Protein AF-A0A2P4YP33-F1 (afdb_monomer_lite)

pLDDT: mean 77.69, std 17.6, range [31.33, 96.0]

Secondary structure (DSSP, 8-state):
-PPS---EEEEEEE-----------HHHHHHHHHHHTT-----EEEEEEEEE-----TT--------TTSSHHHHHHHHTT-S---TTEEEES--EETTEEHHHHTTTHHHH-----SS----TTS-HHHHHHHHHH-

Foldseek 3Di:
DPDPAFFKKKKAWDQDPPDPDDDDDPVCVVVVVVVVVVDPGPTDIDIQGGGDGDDDDPPDDDDDDDDPSNCPVVVLCVLQLNHDDDPRMDIDGWDDDPNHTCVVCVVVSNVVDDDDDPDDDDDPPDDPVRVVVVVVVD

Organism: NCBI:txid4796

Structure (mmCIF, N/CA/C/O backbone):
data_AF-A0A2P4YP33-F1
#
_entry.id   AF-A0A2P4YP33-F1
#
loop_
_atom_site.group_PDB
_atom_site.id
_atom_site.type_symbol
_atom_site.label_atom_id
_atom_site.label_alt_id
_atom_site.label_comp_id
_atom_site.label_asym_id
_atom_site.label_entity_id
_atom_site.label_seq_id
_atom_site.pdbx_PDB_ins_code
_atom_site.Cartn_x
_atom_site.Cartn_y
_atom_site.Cartn_z
_atom_site.occupancy
_atom_site.B_iso_or_equiv
_atom_site.auth_seq_id
_atom_site.auth_comp_id
_atom_site.auth_asym_id
_atom_site.auth_atom_id
_atom_site.pdbx_PDB_model_num
ATOM 1 N N . MET A 1 1 ? -14.879 -1.072 -24.428 1.00 31.33 1 MET A N 1
ATOM 2 C CA . MET A 1 1 ? -13.599 -1.580 -24.963 1.00 31.33 1 MET A CA 1
ATOM 3 C C . MET A 1 1 ? -12.552 -1.341 -23.881 1.00 31.33 1 MET A C 1
ATOM 5 O O . MET A 1 1 ? -12.234 -0.192 -23.615 1.00 31.33 1 MET A O 1
ATOM 9 N N . VAL A 1 2 ? -12.174 -2.377 -23.125 1.00 40.34 2 VAL A N 1
ATOM 10 C CA . VAL A 1 2 ? -11.205 -2.260 -22.017 1.00 40.34 2 VAL A CA 1
ATOM 11 C C . VAL A 1 2 ? -9.815 -2.121 -22.648 1.00 40.34 2 VAL A C 1
ATOM 13 O O . VAL A 1 2 ? -9.478 -2.978 -23.465 1.00 40.34 2 VAL A O 1
ATOM 16 N N . PRO A 1 3 ? -9.041 -1.056 -22.368 1.00 41.25 3 PRO A N 1
ATOM 17 C CA . PRO A 1 3 ? -7.735 -0.880 -22.991 1.00 41.25 3 PRO A CA 1
ATOM 18 C C . PRO A 1 3 ? -6.797 -2.037 -22.610 1.00 41.25 3 PRO A C 1
ATOM 20 O O . PRO A 1 3 ? -6.868 -2.541 -21.484 1.00 41.25 3 PRO A O 1
ATOM 23 N N . PRO A 1 4 ? -5.945 -2.491 -23.544 1.00 38.03 4 PRO A N 1
ATOM 24 C CA . PRO A 1 4 ? -5.070 -3.624 -23.316 1.00 38.03 4 PRO A CA 1
ATOM 25 C C . PRO A 1 4 ? -3.935 -3.225 -22.369 1.00 38.03 4 PRO A C 1
ATOM 27 O O . PRO A 1 4 ? -3.238 -2.243 -22.596 1.00 38.03 4 PRO A O 1
ATOM 30 N N . ASN A 1 5 ? -3.738 -4.049 -21.342 1.00 38.16 5 ASN A N 1
ATOM 31 C CA . ASN A 1 5 ? -2.470 -4.254 -20.645 1.00 38.16 5 ASN A CA 1
ATOM 32 C C . ASN A 1 5 ? -1.821 -2.994 -20.057 1.00 38.16 5 ASN A C 1
ATOM 34 O O . ASN A 1 5 ? -0.836 -2.457 -20.556 1.00 38.16 5 ASN A O 1
ATOM 38 N N . THR A 1 6 ? -2.329 -2.591 -18.900 1.00 39.62 6 THR A N 1
ATOM 39 C CA . THR A 1 6 ? -1.599 -1.764 -17.945 1.00 39.62 6 THR A CA 1
ATOM 40 C C . THR A 1 6 ? -0.326 -2.489 -17.509 1.00 39.62 6 THR A C 1
ATOM 42 O O . THR A 1 6 ? -0.404 -3.429 -16.729 1.00 39.62 6 THR A O 1
ATOM 45 N N . VAL A 1 7 ? 0.842 -2.073 -17.996 1.00 45.09 7 VAL A N 1
ATOM 46 C CA . VAL A 1 7 ? 2.146 -2.629 -17.601 1.00 45.09 7 VAL A CA 1
ATOM 47 C C . VAL A 1 7 ? 2.722 -1.761 -16.489 1.00 45.09 7 VAL A C 1
ATOM 49 O O . VAL A 1 7 ? 3.291 -0.713 -16.770 1.00 45.09 7 VAL A O 1
ATOM 52 N N . LEU A 1 8 ? 2.570 -2.166 -15.223 1.00 48.28 8 LEU A N 1
ATOM 53 C CA . LEU A 1 8 ? 3.103 -1.386 -14.097 1.00 48.28 8 LEU A CA 1
ATOM 54 C C . LEU A 1 8 ? 4.572 -1.715 -13.836 1.00 48.28 8 LEU A C 1
ATOM 56 O O . LEU A 1 8 ? 4.895 -2.793 -13.322 1.00 48.28 8 LEU A O 1
ATOM 60 N N . LYS A 1 9 ? 5.455 -0.752 -14.109 1.00 45.38 9 LYS A N 1
ATOM 61 C CA . LYS A 1 9 ? 6.847 -0.771 -13.650 1.00 45.38 9 LYS A CA 1
ATOM 62 C C . LYS A 1 9 ? 7.016 0.252 -12.546 1.00 45.38 9 LYS A C 1
ATOM 64 O O . LYS A 1 9 ? 6.805 1.443 -12.745 1.00 45.38 9 LYS A O 1
ATOM 69 N N . VAL A 1 10 ? 7.421 -0.220 -11.373 1.00 52.84 10 VAL A N 1
ATOM 70 C CA . VAL A 1 10 ? 7.769 0.659 -10.255 1.00 52.84 10 VAL A CA 1
ATOM 71 C C . VAL A 1 10 ? 9.237 0.469 -9.933 1.00 52.84 10 VAL A C 1
ATOM 73 O O . VAL A 1 10 ? 9.652 -0.600 -9.469 1.00 52.84 10 VAL A O 1
ATOM 76 N N . PHE A 1 11 ? 10.011 1.520 -10.170 1.00 50.31 11 PHE A N 1
ATOM 77 C CA . PHE A 1 11 ? 11.404 1.612 -9.771 1.00 50.31 11 PHE A CA 1
ATOM 78 C C . PHE A 1 11 ? 11.482 2.333 -8.433 1.00 50.31 11 PHE A C 1
ATOM 80 O O . PHE A 1 11 ? 10.932 3.417 -8.274 1.00 50.31 11 PHE A O 1
ATOM 87 N N . MET A 1 12 ? 12.174 1.727 -7.477 1.00 44.59 12 MET A N 1
ATOM 88 C CA . MET A 1 12 ? 12.537 2.360 -6.221 1.00 44.59 12 MET A CA 1
ATOM 89 C C . MET A 1 12 ? 14.056 2.412 -6.148 1.00 44.59 12 MET A C 1
ATOM 91 O O . MET A 1 12 ? 14.732 1.379 -6.130 1.00 44.59 12 MET A O 1
ATOM 95 N N . VAL A 1 13 ? 14.591 3.621 -6.118 1.00 49.41 13 VAL A N 1
ATOM 96 C CA . VAL A 1 13 ? 15.988 3.858 -5.793 1.00 49.41 13 VAL A CA 1
ATOM 97 C C . VAL A 1 13 ? 16.101 3.926 -4.274 1.00 49.41 13 VAL A C 1
ATOM 99 O O . VAL A 1 13 ? 15.462 4.754 -3.627 1.00 49.41 13 VAL A O 1
ATOM 102 N N . LYS A 1 14 ? 16.875 3.012 -3.688 1.00 44.66 14 LYS A N 1
ATOM 103 C CA . LYS A 1 14 ? 17.140 3.017 -2.249 1.00 44.66 14 LYS A CA 1
ATOM 104 C C . LYS A 1 14 ? 18.416 3.807 -2.002 1.00 44.66 14 LYS A C 1
ATOM 106 O O . LYS A 1 14 ? 19.499 3.271 -2.215 1.00 44.66 14 LYS A O 1
ATOM 111 N N . ASP A 1 15 ? 18.275 5.043 -1.539 1.00 44.12 15 ASP A N 1
ATOM 112 C CA . ASP A 1 15 ? 19.404 5.783 -0.986 1.00 44.12 15 ASP A CA 1
ATOM 113 C C . ASP A 1 15 ? 19.661 5.256 0.427 1.00 44.12 15 ASP A C 1
ATOM 115 O O . ASP A 1 15 ? 18.754 5.210 1.263 1.00 44.12 15 ASP A O 1
ATOM 119 N N . LYS A 1 16 ? 20.862 4.739 0.675 1.00 42.78 16 LYS A N 1
ATOM 120 C CA . LYS A 1 16 ? 21.243 4.222 1.989 1.00 42.78 16 LYS A CA 1
ATOM 121 C C . LYS A 1 16 ? 22.496 4.942 2.456 1.00 42.78 16 LYS A C 1
ATOM 123 O O . LYS A 1 16 ? 23.602 4.422 2.366 1.00 42.78 16 LYS A O 1
ATOM 128 N N . THR A 1 17 ? 22.298 6.128 3.007 1.00 49.16 17 THR A N 1
ATOM 129 C CA . THR A 1 17 ? 23.239 6.743 3.939 1.00 49.16 17 THR A CA 1
ATOM 130 C C . THR A 1 17 ? 22.633 6.636 5.338 1.00 49.16 17 THR A C 1
ATOM 132 O O . THR A 1 17 ? 21.946 7.526 5.822 1.00 49.16 17 THR A O 1
ATOM 135 N N . ASP A 1 18 ? 22.840 5.486 5.989 1.00 43.84 18 ASP A N 1
ATOM 136 C CA . ASP A 1 18 ? 22.634 5.349 7.436 1.00 43.84 18 ASP A CA 1
ATOM 137 C C . ASP A 1 18 ? 23.686 6.233 8.131 1.00 43.84 18 ASP A C 1
ATOM 139 O O . ASP A 1 18 ? 24.846 5.842 8.294 1.00 43.84 18 ASP A O 1
ATOM 143 N N . ILE A 1 19 ? 23.305 7.461 8.485 1.00 50.19 19 ILE A N 1
ATOM 144 C CA . ILE A 1 19 ? 24.152 8.381 9.245 1.00 50.19 19 ILE A CA 1
ATOM 145 C C . ILE A 1 19 ? 24.065 7.960 10.717 1.00 50.19 19 ILE A C 1
ATOM 147 O O . ILE A 1 19 ? 23.140 8.339 11.432 1.00 50.19 19 ILE A O 1
ATOM 151 N N . LYS A 1 20 ? 25.034 7.171 11.196 1.00 44.00 20 LYS A N 1
ATOM 152 C CA . LYS A 1 20 ? 25.324 7.127 12.636 1.00 44.00 20 LYS A CA 1
ATOM 153 C C . LYS A 1 20 ? 25.864 8.504 13.012 1.00 44.00 20 LYS A C 1
ATOM 155 O O . LYS A 1 20 ? 26.999 8.827 12.671 1.00 44.00 20 LYS A O 1
ATOM 160 N N . VAL A 1 21 ? 25.032 9.327 13.643 1.00 50.41 21 VAL A N 1
ATOM 161 C CA . VAL A 1 21 ? 25.437 10.646 14.136 1.00 50.41 21 VAL A CA 1
ATOM 162 C C . VAL A 1 21 ? 26.351 10.425 15.343 1.00 50.41 21 VAL A C 1
ATOM 164 O O . VAL A 1 21 ? 25.892 10.277 16.471 1.00 50.41 21 VAL A O 1
ATOM 167 N N . GLU A 1 22 ? 27.654 10.314 15.092 1.00 58.88 22 GLU A N 1
ATOM 168 C CA . GLU A 1 22 ? 28.668 10.491 16.132 1.00 58.88 22 GLU A CA 1
ATOM 169 C C . GLU A 1 22 ? 28.652 11.955 16.600 1.00 58.88 22 GLU A C 1
ATOM 171 O O . GLU A 1 22 ? 28.262 12.847 15.841 1.00 58.88 22 GLU A O 1
ATOM 176 N N . LEU A 1 23 ? 29.042 12.205 17.856 1.00 57.62 23 LEU A N 1
ATOM 177 C CA . LEU A 1 23 ? 28.941 13.525 18.490 1.00 57.62 23 LEU A CA 1
ATOM 178 C C . LEU A 1 23 ? 29.522 14.648 17.601 1.00 57.62 23 LEU A C 1
ATOM 180 O O . LEU A 1 23 ? 30.562 14.452 16.956 1.00 57.62 23 LEU A O 1
ATOM 184 N N . PRO A 1 24 ? 28.876 15.831 17.567 1.00 52.41 24 PRO A N 1
ATOM 185 C CA . PRO A 1 24 ? 29.258 16.920 16.681 1.00 52.41 24 PRO A CA 1
ATOM 186 C C . PRO A 1 24 ? 30.516 17.613 17.214 1.00 52.41 24 PRO A C 1
ATOM 188 O O . PRO A 1 24 ? 30.460 18.615 17.920 1.00 52.41 24 PRO A O 1
ATOM 191 N N . THR A 1 25 ? 31.681 17.067 16.884 1.00 72.50 25 THR A N 1
ATOM 192 C CA . THR A 1 25 ? 32.970 17.745 17.051 1.00 72.50 25 THR A CA 1
ATOM 193 C C . THR A 1 25 ? 33.351 18.419 15.733 1.00 72.50 25 THR A C 1
ATOM 195 O O . THR A 1 25 ? 33.084 17.872 14.664 1.00 72.50 25 THR A O 1
ATOM 198 N N . LEU A 1 26 ? 34.020 19.577 15.781 1.00 73.38 26 LEU A N 1
ATOM 199 C CA . LEU A 1 26 ? 34.506 20.310 14.594 1.00 73.38 26 LEU A CA 1
ATOM 200 C C . LEU A 1 26 ? 35.236 19.404 13.585 1.00 73.38 26 LEU A C 1
ATOM 202 O O . LEU A 1 26 ? 35.033 19.508 12.379 1.00 73.38 26 LEU A O 1
ATOM 206 N N . ILE A 1 27 ? 36.022 18.451 14.091 1.00 70.25 27 ILE A N 1
ATOM 207 C CA . ILE A 1 27 ? 36.750 17.461 13.289 1.00 70.25 27 ILE A CA 1
ATOM 208 C C . ILE A 1 27 ? 35.786 16.545 12.520 1.00 70.25 27 ILE A C 1
ATOM 210 O O . ILE A 1 27 ? 36.011 16.267 11.343 1.00 70.25 27 ILE A O 1
ATOM 214 N N . ASN A 1 28 ? 34.689 16.112 13.147 1.00 66.56 28 ASN A N 1
ATOM 215 C CA . ASN A 1 28 ? 33.676 15.274 12.508 1.00 66.56 28 ASN A CA 1
ATOM 216 C C . ASN A 1 28 ? 32.889 16.042 11.444 1.00 66.56 28 ASN A C 1
ATOM 218 O O . ASN A 1 28 ? 32.581 15.464 10.406 1.00 66.56 28 ASN A O 1
ATOM 222 N N . VAL A 1 29 ? 32.632 17.339 11.634 1.00 75.38 29 VAL A N 1
ATOM 223 C CA . VAL A 1 29 ? 31.955 18.179 10.628 1.00 75.38 29 VAL A CA 1
ATOM 224 C C . VAL A 1 29 ? 32.835 18.361 9.388 1.00 75.38 29 VAL A C 1
ATOM 226 O O . VAL A 1 29 ? 32.383 18.113 8.272 1.00 75.38 29 VAL A O 1
ATOM 229 N N . VAL A 1 30 ? 34.117 18.695 9.574 1.00 78.12 30 VAL A N 1
ATOM 230 C CA . VAL A 1 30 ? 35.074 18.860 8.465 1.00 78.12 30 VAL A CA 1
ATOM 231 C C . VAL A 1 30 ? 35.309 17.536 7.735 1.00 78.12 30 VAL A C 1
ATOM 233 O O . VAL A 1 30 ? 35.276 17.484 6.505 1.00 78.12 30 VAL A O 1
ATOM 236 N N . LYS A 1 31 ? 35.489 16.439 8.479 1.00 71.50 31 LYS A N 1
ATOM 237 C CA . LYS A 1 31 ? 35.678 15.099 7.909 1.00 71.50 31 LYS A CA 1
ATOM 238 C C . LYS A 1 31 ? 34.432 14.612 7.168 1.00 71.50 31 LYS A C 1
ATOM 240 O O . LYS A 1 31 ? 34.572 13.957 6.138 1.00 71.50 31 LYS A O 1
ATOM 245 N N . THR A 1 32 ? 33.235 14.943 7.655 1.00 67.56 32 THR A N 1
ATOM 246 C CA . THR A 1 32 ? 31.973 14.619 6.974 1.00 67.56 32 THR A CA 1
ATOM 247 C C . THR A 1 32 ? 31.840 15.419 5.684 1.00 67.56 32 THR A C 1
ATOM 249 O O . THR A 1 32 ? 31.635 14.798 4.647 1.00 67.56 32 THR A O 1
ATOM 252 N N . GLY A 1 33 ? 32.087 16.735 5.696 1.00 73.44 33 GLY A N 1
ATOM 253 C CA . GLY A 1 33 ? 32.015 17.570 4.488 1.00 73.44 33 GLY A CA 1
ATOM 254 C C . GLY A 1 33 ? 33.018 17.160 3.403 1.00 73.44 33 GLY A C 1
ATOM 255 O O . GLY A 1 33 ? 32.676 17.068 2.224 1.00 73.44 33 GLY A O 1
ATOM 256 N N . PHE A 1 34 ? 34.248 16.806 3.793 1.00 73.62 34 PHE A N 1
ATOM 257 C CA . PHE A 1 34 ? 35.253 16.314 2.842 1.00 73.62 34 PHE A CA 1
ATOM 258 C C . PHE A 1 34 ? 34.911 14.920 2.287 1.00 73.62 34 PHE A C 1
ATOM 260 O O . PHE A 1 34 ? 35.274 14.590 1.157 1.00 73.62 34 PHE A O 1
ATOM 267 N N . ARG A 1 35 ? 34.199 14.089 3.063 1.00 60.75 35 ARG A N 1
ATOM 268 C CA . ARG A 1 35 ? 33.744 12.757 2.635 1.00 60.75 35 ARG A CA 1
ATOM 269 C C . ARG A 1 35 ? 32.481 12.824 1.773 1.00 60.75 35 ARG A C 1
ATOM 271 O O . ARG A 1 35 ? 32.358 12.019 0.857 1.00 60.75 35 ARG A O 1
ATOM 278 N N . GLU A 1 36 ? 31.601 13.793 2.015 1.00 64.44 36 GLU A N 1
ATOM 279 C CA . GLU A 1 36 ? 30.434 14.112 1.178 1.00 64.44 36 GLU A CA 1
ATOM 280 C C . GLU A 1 36 ? 30.864 14.503 -0.238 1.00 64.44 36 GLU A C 1
ATOM 282 O O . GLU A 1 36 ? 30.363 13.949 -1.211 1.00 64.44 36 GLU A O 1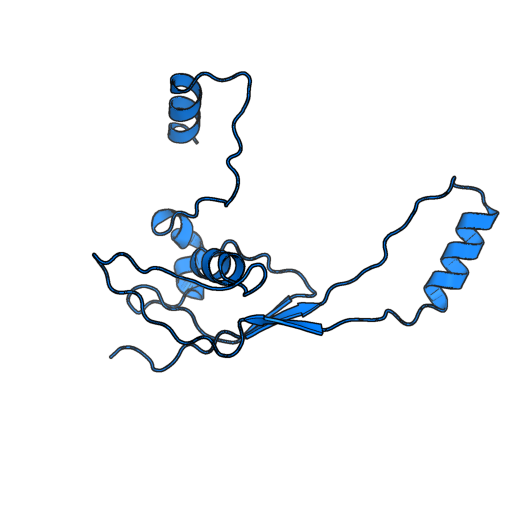
ATOM 287 N N . MET A 1 37 ? 31.888 15.355 -0.352 1.00 65.94 37 MET A N 1
ATOM 288 C CA . MET A 1 37 ? 32.434 15.801 -1.638 1.00 65.94 37 MET A CA 1
ATOM 289 C C . MET A 1 37 ? 33.133 14.684 -2.439 1.00 65.94 37 MET A C 1
ATOM 291 O O . MET A 1 37 ? 33.326 14.815 -3.646 1.00 65.94 37 MET A O 1
ATOM 295 N N . ARG A 1 38 ? 33.503 13.570 -1.790 1.00 55.06 38 ARG A N 1
ATOM 296 C CA . ARG A 1 38 ? 34.205 12.427 -2.408 1.00 55.06 38 ARG A CA 1
ATOM 297 C C . ARG A 1 38 ? 33.362 11.148 -2.492 1.00 55.06 38 ARG A C 1
ATOM 299 O O . ARG A 1 38 ? 33.863 10.115 -2.935 1.00 55.06 38 ARG A O 1
ATOM 306 N N . SER A 1 39 ? 32.107 11.187 -2.050 1.00 53.53 39 SER A N 1
ATOM 307 C CA . SER A 1 39 ? 31.223 10.023 -2.008 1.00 53.53 39 SER A CA 1
ATOM 308 C C . SER A 1 39 ? 30.535 9.823 -3.357 1.00 53.53 39 SER A C 1
ATOM 310 O O . SER A 1 39 ? 29.613 10.551 -3.710 1.00 53.53 39 SER A O 1
ATOM 312 N N . SER A 1 40 ? 30.935 8.790 -4.101 1.00 54.84 40 SER A N 1
ATOM 313 C CA . SER A 1 40 ? 30.115 8.260 -5.192 1.00 54.84 40 SER A CA 1
ATOM 314 C C . SER A 1 40 ? 28.922 7.527 -4.575 1.00 54.84 40 SER A C 1
ATOM 316 O O . SER A 1 40 ? 29.063 6.416 -4.056 1.00 54.84 40 SER A O 1
ATOM 318 N N . THR A 1 41 ? 27.761 8.183 -4.557 1.00 57.44 41 THR A N 1
ATOM 319 C CA . THR A 1 41 ? 26.514 7.623 -4.029 1.00 57.44 41 THR A CA 1
ATOM 320 C C . THR A 1 41 ? 26.213 6.315 -4.756 1.00 57.44 41 THR A C 1
ATOM 322 O O . THR A 1 41 ? 25.952 6.301 -5.958 1.00 57.44 41 THR A O 1
ATOM 325 N N . HIS A 1 42 ? 26.289 5.189 -4.047 1.00 56.25 42 HIS A N 1
ATOM 326 C CA . HIS A 1 42 ? 25.939 3.887 -4.607 1.00 56.25 42 HIS A CA 1
ATOM 327 C C . HIS A 1 42 ? 24.415 3.770 -4.694 1.00 56.25 42 HIS A C 1
ATOM 329 O O . HIS A 1 42 ? 23.740 3.315 -3.771 1.00 56.25 42 HIS A O 1
ATOM 335 N N . VAL A 1 43 ? 23.872 4.211 -5.826 1.00 62.88 43 VAL A N 1
ATOM 336 C CA . VAL A 1 43 ? 22.441 4.190 -6.121 1.00 62.88 43 VAL A CA 1
ATOM 337 C C . VAL A 1 43 ? 22.034 2.785 -6.579 1.00 62.88 43 VAL A C 1
ATOM 339 O O . VAL A 1 43 ? 22.260 2.399 -7.725 1.00 62.88 43 VAL A O 1
ATOM 342 N N . VAL A 1 44 ? 21.405 1.998 -5.700 1.00 69.44 44 VAL A N 1
ATOM 343 C CA . VAL A 1 44 ? 20.870 0.677 -6.076 1.00 69.44 44 VAL A CA 1
ATOM 344 C C . VAL A 1 44 ? 19.441 0.827 -6.600 1.00 69.44 44 VAL A C 1
ATOM 346 O O . VAL A 1 44 ? 18.511 1.133 -5.846 1.00 69.44 44 VAL A O 1
ATOM 349 N N . LYS A 1 45 ? 19.250 0.571 -7.900 1.00 73.81 45 LYS A N 1
ATOM 350 C CA . LYS A 1 45 ? 17.929 0.540 -8.544 1.00 73.81 45 LYS A CA 1
ATOM 351 C C . LYS A 1 45 ? 17.237 -0.792 -8.243 1.00 73.81 45 LYS A C 1
ATOM 353 O O . LYS A 1 45 ? 17.672 -1.843 -8.709 1.00 73.81 45 LYS A O 1
ATOM 358 N N . LYS A 1 46 ? 16.135 -0.762 -7.487 1.00 82.19 46 LYS A N 1
ATOM 359 C CA . LYS A 1 46 ? 15.302 -1.940 -7.208 1.00 82.19 46 LYS A CA 1
ATOM 360 C C . LYS A 1 46 ? 13.962 -1.817 -7.919 1.00 82.19 46 LYS A C 1
ATOM 362 O O . LYS A 1 46 ? 13.208 -0.879 -7.687 1.00 82.19 46 LYS A O 1
ATOM 367 N N . GLN A 1 47 ? 13.629 -2.801 -8.744 1.00 84.44 47 GLN A N 1
ATOM 368 C CA . GLN A 1 47 ? 12.305 -2.893 -9.351 1.00 84.44 47 GLN A CA 1
ATOM 369 C C . GLN A 1 47 ? 11.369 -3.685 -8.429 1.00 84.44 47 GLN A C 1
ATOM 371 O O . GLN A 1 47 ? 11.681 -4.822 -8.068 1.00 84.44 47 GLN A O 1
ATOM 376 N N . ILE A 1 48 ? 10.255 -3.074 -8.018 1.00 88.00 48 ILE A N 1
ATOM 377 C CA . ILE A 1 48 ? 9.292 -3.682 -7.084 1.00 88.00 48 ILE A CA 1
ATOM 378 C C . ILE A 1 48 ? 8.184 -4.411 -7.841 1.00 88.00 48 ILE A C 1
ATOM 380 O O . ILE A 1 48 ? 7.886 -5.558 -7.524 1.00 88.00 48 ILE A O 1
ATOM 384 N N . LEU A 1 49 ? 7.584 -3.745 -8.829 1.00 87.75 49 LEU A N 1
ATOM 385 C CA . LEU A 1 49 ? 6.579 -4.323 -9.717 1.00 87.75 49 LEU A CA 1
ATOM 386 C C . LEU A 1 49 ? 7.191 -4.451 -11.112 1.00 87.75 49 LEU A C 1
ATOM 388 O O . LEU A 1 49 ? 7.802 -3.498 -11.611 1.00 87.75 49 LEU A O 1
ATOM 392 N N . LYS A 1 50 ? 7.082 -5.648 -11.692 1.00 88.25 50 LYS A N 1
ATOM 393 C CA . LYS A 1 50 ? 7.645 -5.999 -12.997 1.00 88.25 50 LYS A CA 1
ATOM 394 C C . LYS A 1 50 ? 6.519 -6.416 -13.925 1.00 88.25 50 LYS A C 1
ATOM 396 O O . LYS A 1 50 ? 5.934 -7.469 -13.701 1.00 88.25 50 LYS A O 1
ATOM 401 N N . ASP A 1 51 ? 6.220 -5.569 -14.904 1.00 83.94 51 ASP A N 1
ATOM 402 C CA . ASP A 1 51 ? 5.283 -5.830 -15.999 1.00 83.94 51 ASP A CA 1
ATOM 403 C C . ASP A 1 51 ? 3.960 -6.476 -15.560 1.00 83.94 51 ASP A C 1
ATOM 405 O O . ASP A 1 51 ? 3.449 -7.414 -16.169 1.00 83.94 51 ASP A O 1
ATOM 4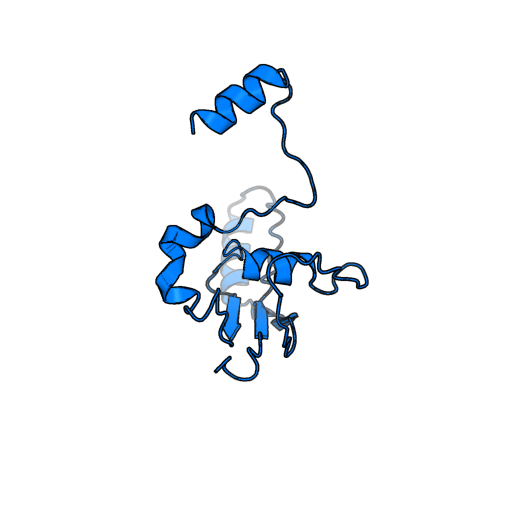09 N N . VAL A 1 52 ? 3.399 -5.974 -14.457 1.00 84.81 52 VAL A N 1
ATOM 410 C CA . VAL A 1 52 ? 2.173 -6.527 -13.872 1.00 84.81 52 VAL A CA 1
ATOM 411 C C . VAL A 1 52 ? 0.980 -6.064 -14.692 1.00 84.81 52 VAL A C 1
ATOM 413 O O . VAL A 1 52 ? 0.704 -4.871 -14.693 1.00 84.81 52 VAL A O 1
ATOM 416 N N . SER A 1 53 ? 0.260 -7.005 -15.308 1.00 85.56 53 SER A N 1
ATOM 417 C CA . SER A 1 53 ? -1.027 -6.785 -15.982 1.00 85.56 53 SER A CA 1
ATOM 418 C C . SER A 1 53 ? -2.139 -7.524 -15.238 1.00 85.56 53 SER A C 1
ATOM 420 O O . SER A 1 53 ? -2.023 -8.720 -14.976 1.00 85.56 53 SER A O 1
ATOM 422 N N . CYS A 1 54 ? -3.213 -6.826 -14.867 1.00 85.25 54 CYS A N 1
ATOM 423 C CA . CYS A 1 54 ? -4.340 -7.423 -14.146 1.00 85.25 54 CYS A CA 1
ATOM 424 C C . CYS A 1 54 ? -5.647 -6.650 -14.372 1.00 85.25 54 CYS A C 1
ATOM 426 O O . CYS A 1 54 ? -5.629 -5.469 -14.714 1.00 85.25 54 CYS A O 1
ATOM 428 N N . VAL A 1 55 ? -6.780 -7.328 -14.166 1.00 86.69 55 VAL A N 1
ATOM 429 C CA . VAL A 1 55 ? -8.130 -6.752 -14.242 1.00 86.69 55 VAL A CA 1
ATOM 430 C C . VAL A 1 55 ? -8.937 -7.233 -13.039 1.00 86.69 55 VAL A C 1
ATOM 432 O O . VAL A 1 55 ? -9.006 -8.434 -12.783 1.00 86.69 55 VAL A O 1
ATOM 435 N N . PHE A 1 56 ? -9.570 -6.302 -12.326 1.00 88.06 56 PHE A N 1
ATOM 436 C CA . PHE A 1 56 ? -10.421 -6.589 -11.169 1.00 88.06 56 PHE A CA 1
ATOM 437 C C . PHE A 1 56 ? -11.888 -6.408 -11.557 1.00 88.06 56 PHE A C 1
ATOM 439 O O . PHE A 1 56 ? -12.275 -5.349 -12.051 1.00 88.06 56 PHE A O 1
ATOM 446 N N . LYS A 1 57 ? -12.707 -7.446 -11.360 1.00 87.38 57 LYS A N 1
ATOM 447 C CA . LYS A 1 57 ? -14.130 -7.413 -11.720 1.00 87.38 57 LYS A CA 1
ATOM 448 C C . LYS A 1 57 ? -14.976 -6.904 -10.544 1.00 87.38 57 LYS A C 1
ATOM 450 O O . LYS A 1 57 ? -14.779 -7.383 -9.423 1.00 87.38 57 LYS A O 1
ATOM 455 N N . PRO A 1 58 ? -15.942 -5.998 -10.776 1.00 88.00 58 PRO A N 1
ATOM 456 C CA . PRO A 1 58 ? -16.901 -5.599 -9.749 1.00 88.00 58 PRO A CA 1
ATOM 457 C C . PRO A 1 58 ? -17.635 -6.805 -9.147 1.00 88.00 58 PRO A C 1
ATOM 459 O O . PRO A 1 58 ? -17.922 -7.772 -9.851 1.00 88.00 58 PRO A O 1
ATOM 462 N N . GLY A 1 59 ? -17.926 -6.751 -7.844 1.00 91.19 59 GLY A N 1
ATOM 463 C CA . GLY A 1 59 ? -18.652 -7.812 -7.133 1.00 91.19 59 GLY A CA 1
ATOM 464 C C . GLY A 1 59 ? -17.845 -9.087 -6.861 1.00 91.19 59 GLY A C 1
ATOM 465 O O . GLY A 1 59 ? -18.418 -10.085 -6.438 1.00 91.19 59 GLY A O 1
ATOM 466 N N . THR A 1 60 ? -16.528 -9.075 -7.093 1.00 92.00 60 THR A N 1
ATOM 467 C CA . THR A 1 60 ? -15.657 -10.235 -6.853 1.00 92.00 60 THR A CA 1
ATOM 468 C C . THR A 1 60 ? -14.599 -9.947 -5.796 1.00 92.00 60 THR A C 1
ATOM 470 O O . THR A 1 60 ? -14.142 -8.814 -5.642 1.00 92.00 60 THR A O 1
ATOM 473 N N . ILE A 1 61 ? -14.174 -10.996 -5.090 1.00 94.94 61 ILE A N 1
ATOM 474 C CA . ILE A 1 61 ? -13.006 -10.954 -4.209 1.00 94.94 61 ILE A CA 1
ATOM 475 C C . ILE A 1 61 ? -11.812 -11.489 -4.996 1.00 94.94 61 ILE A C 1
ATOM 477 O O . ILE A 1 61 ? -11.855 -12.596 -5.527 1.00 94.94 61 ILE A O 1
ATOM 481 N N . THR A 1 62 ? -10.736 -10.705 -5.070 1.00 92.50 62 THR A N 1
ATOM 482 C CA . THR A 1 62 ? -9.484 -11.115 -5.720 1.00 92.50 62 THR A CA 1
ATOM 483 C C . THR A 1 62 ? -8.412 -11.386 -4.671 1.00 92.50 62 THR A C 1
ATOM 485 O O . THR A 1 62 ? -8.056 -10.499 -3.895 1.00 92.50 62 THR A O 1
ATOM 488 N N . LEU A 1 63 ? -7.873 -12.605 -4.662 1.00 95.31 63 LEU A N 1
ATOM 489 C CA . LEU A 1 63 ? -6.798 -13.017 -3.763 1.00 95.31 63 LEU A CA 1
ATOM 490 C C . LEU A 1 63 ? -5.427 -12.808 -4.428 1.00 95.31 63 LEU A C 1
ATOM 492 O O . LEU A 1 63 ? -5.156 -13.370 -5.486 1.00 95.31 63 LEU A O 1
ATOM 496 N N . VAL A 1 64 ? -4.543 -12.034 -3.790 1.00 92.88 64 VAL A N 1
ATOM 497 C CA . VAL A 1 64 ? -3.169 -11.789 -4.266 1.00 92.88 64 VAL A CA 1
ATOM 498 C C . VAL A 1 64 ? -2.169 -12.535 -3.379 1.00 92.88 64 VAL A C 1
ATOM 500 O O . VAL A 1 64 ? -1.948 -12.158 -2.228 1.00 92.88 64 VAL A O 1
ATOM 503 N N . LEU A 1 65 ? -1.525 -13.571 -3.923 1.00 94.31 65 LEU A N 1
ATOM 504 C CA . LEU A 1 65 ? -0.556 -14.412 -3.209 1.00 94.31 65 LEU A CA 1
ATOM 505 C C . LEU A 1 65 ? 0.882 -14.169 -3.675 1.00 94.31 65 LEU A C 1
ATOM 507 O O . LEU A 1 65 ? 1.142 -13.724 -4.789 1.00 94.31 65 LEU A O 1
ATOM 511 N N . GLY A 1 66 ? 1.838 -14.460 -2.794 1.00 92.94 66 GLY A N 1
ATOM 512 C CA . GLY A 1 66 ? 3.265 -14.386 -3.100 1.00 92.94 66 GLY A CA 1
ATOM 513 C C . GLY A 1 66 ? 4.129 -14.326 -1.845 1.00 92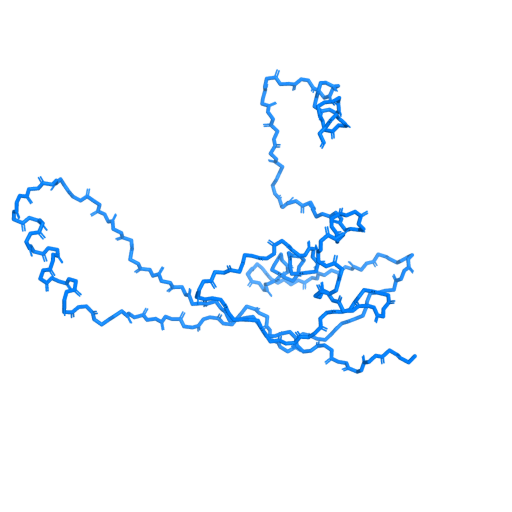.94 66 GLY A C 1
ATOM 514 O O . GLY A 1 66 ? 3.656 -13.949 -0.771 1.00 92.94 66 GLY A O 1
ATOM 515 N N . GLN A 1 67 ? 5.414 -14.641 -1.984 1.00 95.81 67 GLN A N 1
ATOM 516 C CA . GLN A 1 67 ? 6.385 -14.637 -0.882 1.00 95.81 67 GLN A CA 1
ATOM 517 C C . GLN A 1 67 ? 6.548 -13.240 -0.242 1.00 95.81 67 GLN A C 1
ATOM 519 O O . GLN A 1 67 ? 6.239 -12.219 -0.872 1.00 95.81 67 GLN A O 1
ATOM 524 N N . PRO A 1 68 ? 7.013 -13.130 1.015 1.00 93.31 68 PRO A N 1
ATOM 525 C CA . PRO A 1 68 ? 7.363 -11.841 1.610 1.00 93.31 68 PRO A CA 1
ATOM 526 C C . PRO A 1 68 ? 8.301 -11.030 0.700 1.00 93.31 68 PRO A C 1
ATOM 528 O O . PRO A 1 68 ? 9.242 -11.561 0.126 1.00 93.31 68 PRO A O 1
ATOM 531 N N . GLY A 1 69 ? 8.018 -9.736 0.520 1.00 89.19 69 GLY A N 1
ATOM 532 C CA . GLY A 1 69 ? 8.806 -8.872 -0.369 1.00 89.19 69 GLY A CA 1
ATOM 533 C C . GLY A 1 69 ? 8.459 -8.944 -1.863 1.00 89.19 69 GLY A C 1
ATOM 534 O O . GLY A 1 69 ? 9.006 -8.152 -2.624 1.00 89.19 69 GLY A O 1
ATOM 535 N N . SER A 1 70 ? 7.504 -9.785 -2.282 1.00 90.31 70 SER A N 1
ATOM 536 C CA . SER A 1 70 ? 7.075 -9.906 -3.691 1.00 90.31 70 SER A CA 1
ATOM 537 C C . SER A 1 70 ? 6.319 -8.694 -4.264 1.00 90.31 70 SER A C 1
ATOM 539 O O . SER A 1 70 ? 5.892 -8.730 -5.410 1.00 90.31 70 SER A O 1
ATOM 541 N N . GLY A 1 71 ? 6.092 -7.639 -3.474 1.00 90.75 71 GLY A N 1
ATOM 542 C CA . GLY A 1 71 ? 5.423 -6.420 -3.943 1.00 90.75 71 GLY A CA 1
ATOM 543 C C . GLY A 1 71 ? 3.897 -6.384 -3.786 1.00 90.75 71 GLY A C 1
ATOM 544 O O . GLY A 1 71 ? 3.284 -5.431 -4.244 1.00 90.75 71 GLY A O 1
ATOM 545 N N . LYS A 1 72 ? 3.262 -7.338 -3.086 1.00 93.38 72 LYS A N 1
ATOM 546 C CA . LYS A 1 72 ? 1.793 -7.349 -2.855 1.00 93.38 72 LYS A CA 1
ATOM 547 C C . LYS A 1 72 ? 1.263 -6.036 -2.272 1.00 93.38 72 LYS A C 1
ATOM 549 O O . LYS A 1 72 ? 0.408 -5.384 -2.857 1.00 93.38 72 LYS A O 1
ATOM 554 N N . SER A 1 73 ? 1.823 -5.609 -1.139 1.00 93.06 73 SER A N 1
ATOM 555 C CA . SER A 1 73 ? 1.424 -4.356 -0.489 1.00 93.06 73 SER A CA 1
ATOM 556 C C . SER A 1 73 ? 1.771 -3.135 -1.343 1.00 93.06 73 SER A C 1
ATOM 558 O O . SER A 1 73 ? 1.089 -2.122 -1.268 1.00 93.06 73 SER A O 1
ATOM 560 N N . SER A 1 74 ? 2.818 -3.222 -2.168 1.00 91.75 74 SER A N 1
ATOM 561 C CA . SER A 1 74 ? 3.191 -2.175 -3.122 1.00 91.75 74 SER A CA 1
ATOM 562 C C . SER A 1 74 ? 2.161 -2.043 -4.244 1.00 91.75 74 SER A C 1
ATOM 564 O O . SER A 1 74 ? 1.737 -0.928 -4.531 1.00 91.75 74 SER A O 1
ATOM 566 N N . LEU A 1 75 ? 1.698 -3.162 -4.807 1.00 91.62 75 LEU A N 1
ATOM 567 C CA . LEU A 1 75 ? 0.604 -3.199 -5.776 1.00 91.62 75 LEU A CA 1
ATOM 568 C C . LEU A 1 75 ? -0.681 -2.620 -5.172 1.00 91.62 75 LEU A C 1
ATOM 570 O O . LEU A 1 75 ? -1.281 -1.726 -5.757 1.00 91.62 75 LEU A O 1
ATOM 574 N N . MET A 1 76 ? -1.062 -3.058 -3.969 1.00 93.50 76 MET A N 1
ATOM 575 C CA . MET A 1 76 ? -2.271 -2.563 -3.300 1.00 93.50 76 MET A CA 1
ATOM 576 C C . MET A 1 76 ? -2.210 -1.058 -3.000 1.00 93.50 76 MET A C 1
ATOM 578 O O . MET A 1 76 ? -3.181 -0.350 -3.242 1.00 93.50 76 MET A O 1
ATOM 582 N N . LYS A 1 77 ? -1.062 -0.540 -2.538 1.00 91.81 77 LYS A N 1
ATOM 583 C CA . LYS A 1 77 ? -0.868 0.907 -2.324 1.00 91.81 77 LYS A CA 1
ATOM 584 C C . LYS A 1 77 ? -0.949 1.707 -3.621 1.00 91.81 77 LYS A C 1
ATOM 586 O O . LYS A 1 77 ? -1.449 2.829 -3.607 1.00 91.81 77 LYS A O 1
ATOM 591 N N . LEU A 1 78 ? -0.446 1.152 -4.723 1.00 90.69 78 LEU A N 1
ATOM 592 C CA . LEU A 1 78 ? -0.527 1.779 -6.041 1.00 90.69 78 LEU A CA 1
ATOM 593 C C . LEU A 1 78 ? -1.988 1.872 -6.499 1.00 90.69 78 LEU A C 1
ATOM 595 O O . LEU A 1 78 ? -2.440 2.962 -6.844 1.00 90.69 78 LEU A O 1
ATOM 599 N N . LEU A 1 79 ? -2.744 0.775 -6.398 1.00 90.38 79 LEU A N 1
ATOM 600 C CA . LEU A 1 79 ? -4.178 0.729 -6.722 1.00 90.38 79 LEU A CA 1
ATOM 601 C C . LEU A 1 79 ? -5.052 1.579 -5.787 1.00 90.38 79 LEU A C 1
ATOM 603 O O . LEU A 1 79 ? -6.173 1.926 -6.131 1.00 90.38 79 LEU A O 1
ATOM 607 N N . SER A 1 80 ? -4.572 1.926 -4.595 1.00 91.56 80 SER A N 1
ATOM 608 C CA . SER A 1 80 ? -5.290 2.833 -3.698 1.00 91.56 80 SER A CA 1
ATOM 609 C C . SER A 1 80 ? -4.845 4.291 -3.814 1.00 91.56 80 SER A C 1
ATOM 611 O O . SER A 1 80 ? -5.236 5.106 -2.981 1.00 91.56 80 SER A O 1
ATOM 613 N N . GLY A 1 81 ? -3.934 4.614 -4.740 1.00 89.06 81 GLY A N 1
ATOM 614 C CA . GLY A 1 81 ? -3.331 5.946 -4.861 1.00 89.06 81 GLY A CA 1
ATOM 615 C C . GLY A 1 81 ? -2.509 6.394 -3.644 1.00 89.06 81 GLY A C 1
ATOM 616 O O . GLY A 1 81 ? -2.239 7.582 -3.495 1.00 89.06 81 GLY A O 1
ATOM 617 N N . ARG A 1 82 ? -2.107 5.461 -2.769 1.00 87.81 82 ARG A N 1
ATOM 618 C CA . ARG A 1 82 ? -1.321 5.719 -1.543 1.00 87.81 82 ARG A CA 1
ATOM 619 C C . ARG A 1 82 ? 0.149 5.322 -1.685 1.00 87.81 82 ARG A C 1
ATOM 621 O O . ARG A 1 82 ? 0.860 5.183 -0.689 1.00 87.81 82 ARG A O 1
ATOM 628 N N . PHE A 1 83 ? 0.612 5.079 -2.905 1.00 85.75 83 PHE A N 1
ATOM 629 C CA . PHE A 1 83 ? 2.018 4.800 -3.141 1.00 85.75 83 PHE A CA 1
ATOM 630 C C . PHE A 1 83 ? 2.823 6.109 -3.077 1.00 85.75 83 PHE A C 1
ATOM 632 O O . PHE A 1 83 ? 2.428 7.082 -3.723 1.00 85.75 83 PHE A O 1
ATOM 639 N N . PRO A 1 84 ? 3.922 6.165 -2.302 1.00 76.56 84 PRO A N 1
ATOM 640 C CA . PRO A 1 84 ? 4.720 7.378 -2.170 1.00 76.56 84 PRO A CA 1
ATOM 641 C C . PRO A 1 84 ? 5.338 7.760 -3.518 1.00 76.56 84 PRO A C 1
ATOM 643 O O . PRO A 1 84 ? 5.997 6.946 -4.162 1.00 76.56 84 PRO A O 1
ATOM 646 N N . VAL A 1 85 ? 5.114 9.001 -3.946 1.00 71.06 85 VAL A N 1
ATOM 647 C CA . VAL A 1 85 ? 5.769 9.576 -5.125 1.00 71.06 85 VAL A CA 1
ATOM 648 C C . VAL A 1 85 ? 6.909 10.446 -4.613 1.00 71.06 85 VAL A C 1
ATOM 650 O O . VAL A 1 85 ? 6.710 11.602 -4.256 1.00 71.06 85 VAL A O 1
ATOM 653 N N . GLU A 1 86 ? 8.092 9.853 -4.506 1.00 74.56 86 GLU A N 1
ATOM 654 C CA . GLU A 1 86 ? 9.324 10.537 -4.101 1.00 74.56 86 GLU A CA 1
ATOM 655 C C . GLU A 1 86 ? 10.228 10.746 -5.323 1.00 74.56 86 GLU A C 1
ATOM 657 O O . GLU A 1 86 ? 10.093 10.035 -6.318 1.00 74.56 86 GLU A O 1
ATOM 662 N N . LYS A 1 87 ? 11.187 11.684 -5.252 1.00 66.38 87 LYS A N 1
ATOM 663 C CA . LYS A 1 87 ? 12.119 11.999 -6.364 1.00 66.38 87 LYS A CA 1
ATOM 664 C C . LYS A 1 87 ? 12.871 10.769 -6.903 1.00 66.38 87 LYS A C 1
ATOM 666 O O . LYS A 1 87 ? 13.267 10.744 -8.060 1.00 66.38 87 LYS A O 1
ATOM 671 N N . ASN A 1 88 ? 13.023 9.750 -6.062 1.00 74.38 88 ASN A N 1
ATOM 672 C CA . ASN A 1 88 ? 13.763 8.515 -6.316 1.00 74.38 88 ASN A CA 1
ATOM 673 C C . ASN A 1 88 ? 12.861 7.350 -6.777 1.00 74.38 88 ASN A C 1
ATOM 675 O O . ASN A 1 88 ? 13.291 6.191 -6.803 1.00 74.38 88 ASN A O 1
ATOM 679 N N . ILE A 1 89 ? 11.596 7.632 -7.097 1.00 77.25 89 ILE A N 1
ATOM 680 C CA . ILE A 1 89 ? 10.603 6.636 -7.497 1.00 77.25 89 ILE A CA 1
ATOM 681 C C . ILE A 1 89 ? 10.077 6.985 -8.883 1.00 77.25 89 ILE A C 1
ATOM 683 O O . ILE A 1 89 ? 9.581 8.082 -9.121 1.00 77.25 89 ILE A O 1
ATOM 687 N N . THR A 1 90 ? 10.135 6.014 -9.788 1.00 79.75 90 THR A N 1
ATOM 688 C CA . THR A 1 90 ? 9.576 6.144 -11.136 1.00 79.75 90 THR A CA 1
ATOM 689 C C . THR A 1 90 ? 8.476 5.111 -11.311 1.00 79.75 90 THR A C 1
ATOM 691 O O . THR A 1 90 ? 8.652 3.944 -10.951 1.00 79.75 90 THR A O 1
ATOM 694 N N . MET A 1 91 ? 7.342 5.551 -11.849 1.00 79.31 91 MET A N 1
ATOM 695 C CA . MET A 1 91 ? 6.214 4.699 -12.208 1.00 79.31 91 MET A CA 1
ATOM 696 C C . MET A 1 91 ? 5.982 4.790 -13.708 1.00 79.31 91 MET A C 1
ATOM 698 O O . MET A 1 91 ? 5.852 5.889 -14.237 1.00 79.31 91 MET A O 1
ATOM 702 N N . GLU A 1 92 ? 5.903 3.643 -14.364 1.00 82.75 92 GLU A N 1
ATOM 703 C CA . GLU A 1 92 ? 5.500 3.524 -15.764 1.00 82.75 92 GLU A CA 1
ATOM 704 C C . GLU A 1 92 ? 4.277 2.601 -15.831 1.00 82.75 92 GLU A C 1
ATOM 706 O O . GLU A 1 92 ? 4.184 1.650 -15.048 1.00 82.75 92 GLU A O 1
ATOM 711 N N . GLY A 1 93 ? 3.347 2.899 -16.742 1.00 82.19 93 GLY A N 1
ATOM 712 C CA . GLY A 1 93 ? 2.081 2.182 -16.914 1.00 82.19 93 GLY A CA 1
ATOM 713 C C . GLY A 1 93 ? 0.845 2.983 -16.504 1.00 82.19 93 GLY A C 1
ATOM 714 O O . GLY A 1 93 ? 0.941 4.014 -15.843 1.00 82.19 93 GLY A O 1
ATOM 715 N N . ASP A 1 94 ? -0.331 2.466 -16.870 1.00 83.19 94 ASP A N 1
ATOM 716 C CA . ASP A 1 94 ? -1.601 3.197 -16.781 1.00 83.19 94 ASP A CA 1
ATOM 717 C C . ASP A 1 94 ? -2.663 2.457 -15.977 1.00 83.19 94 ASP A C 1
ATOM 719 O O . ASP A 1 94 ? -3.215 1.476 -16.453 1.00 83.19 94 ASP A O 1
ATOM 723 N N . VAL A 1 95 ? -3.050 2.934 -14.796 1.00 86.88 95 VAL A N 1
ATOM 724 C CA . VAL A 1 95 ? -4.194 2.348 -14.072 1.00 86.88 95 VAL A CA 1
ATOM 725 C C . VAL A 1 95 ? -5.492 3.028 -14.495 1.00 86.88 95 VAL A C 1
ATOM 727 O O . VAL A 1 95 ? -5.569 4.257 -14.537 1.00 86.88 95 VAL A O 1
ATOM 730 N N . THR A 1 96 ? -6.534 2.235 -14.748 1.00 87.94 96 THR A N 1
ATOM 731 C CA . THR A 1 96 ? -7.891 2.740 -14.983 1.00 87.94 96 THR A CA 1
ATOM 732 C C . THR A 1 96 ? -8.871 2.172 -13.962 1.00 87.94 96 THR A C 1
ATOM 734 O O . THR A 1 96 ? -8.753 1.025 -13.536 1.00 87.94 96 THR A O 1
ATOM 737 N N . TYR A 1 97 ? -9.852 2.982 -13.576 1.00 89.25 97 TYR A N 1
ATOM 738 C CA . TYR A 1 97 ? -10.946 2.608 -12.687 1.00 89.25 97 TYR A CA 1
ATOM 739 C C . TYR A 1 97 ? -12.244 2.827 -13.452 1.00 89.25 97 TYR A C 1
ATOM 741 O O . TYR A 1 97 ? -12.565 3.957 -13.819 1.00 89.25 97 TYR A O 1
ATOM 749 N N . ASN A 1 98 ? -12.958 1.739 -13.747 1.00 86.62 98 ASN A N 1
ATOM 750 C CA . ASN A 1 98 ? -14.188 1.758 -14.546 1.00 86.62 98 ASN A CA 1
ATOM 751 C C . ASN A 1 98 ? -14.051 2.551 -15.866 1.00 86.62 98 ASN A C 1
ATOM 753 O O . ASN A 1 98 ? -14.951 3.287 -16.254 1.00 86.62 98 ASN A O 1
ATOM 757 N N . GLY A 1 99 ? -12.904 2.421 -16.544 1.00 85.06 99 GLY A N 1
ATOM 758 C CA . GLY A 1 99 ? -12.614 3.112 -17.807 1.00 85.06 99 GLY A CA 1
ATOM 759 C C . GLY A 1 99 ? -12.011 4.514 -17.667 1.00 85.06 99 GLY A C 1
ATOM 760 O O . GLY A 1 99 ? -11.543 5.062 -18.660 1.00 85.06 99 GLY A O 1
ATOM 761 N N . THR A 1 100 ? -11.939 5.075 -16.458 1.00 87.75 100 THR A N 1
ATOM 762 C CA . THR A 1 100 ? -11.337 6.395 -16.222 1.00 87.75 100 THR A CA 1
ATOM 763 C C . THR A 1 100 ? -9.893 6.264 -15.744 1.00 87.75 100 THR A C 1
ATOM 765 O O . THR A 1 100 ? -9.607 5.488 -14.834 1.00 87.75 100 THR A O 1
ATOM 768 N N . SER A 1 101 ? -8.969 7.038 -16.322 1.00 88.94 101 SER A N 1
ATOM 769 C CA . SER A 1 101 ? -7.563 7.050 -15.892 1.00 88.94 101 SER A CA 1
ATOM 770 C C . SER A 1 101 ? -7.405 7.496 -14.434 1.00 88.94 101 SER A C 1
ATOM 772 O O . SER A 1 101 ? -8.062 8.438 -13.980 1.00 88.94 101 SER A O 1
ATOM 774 N N . ALA A 1 102 ? -6.476 6.855 -13.719 1.00 86.12 102 ALA A N 1
ATOM 775 C CA . ALA A 1 102 ? -6.096 7.190 -12.350 1.00 86.12 102 ALA A CA 1
ATOM 776 C C . ALA A 1 102 ? -5.744 8.673 -12.169 1.00 86.12 102 ALA A C 1
ATOM 778 O O . ALA A 1 102 ? -6.054 9.249 -11.128 1.00 86.12 102 ALA A O 1
ATOM 779 N N . GLY A 1 103 ? -5.126 9.300 -13.179 1.00 85.56 103 GLY A N 1
ATOM 780 C CA . GLY A 1 103 ? -4.769 10.719 -13.144 1.00 85.56 103 GLY A CA 1
ATOM 781 C C . GLY A 1 103 ? -5.989 11.634 -13.017 1.00 85.56 103 GLY A C 1
ATOM 782 O O . GLY A 1 103 ? -5.975 12.564 -12.212 1.00 85.56 103 GLY A O 1
ATOM 783 N N . ASN A 1 104 ? -7.070 11.316 -13.733 1.00 87.88 104 ASN A N 1
ATOM 784 C CA . ASN A 1 104 ? -8.285 12.135 -13.775 1.00 87.88 104 ASN A CA 1
ATOM 785 C C . ASN A 1 104 ? -9.085 12.051 -12.474 1.00 87.88 104 ASN A C 1
ATOM 787 O O . ASN A 1 104 ? -9.660 13.042 -12.032 1.00 87.88 104 ASN A O 1
ATOM 791 N N . ILE A 1 105 ? -9.101 10.880 -11.833 1.00 89.19 105 ILE A N 1
A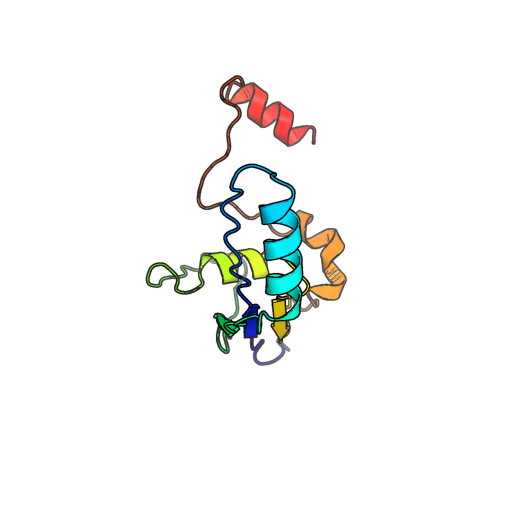TOM 792 C CA . ILE A 1 105 ? -9.878 10.670 -10.605 1.00 89.19 105 ILE A CA 1
ATOM 793 C C . ILE A 1 105 ? -9.046 10.780 -9.335 1.00 89.19 105 ILE A C 1
ATOM 795 O O . ILE A 1 105 ? -9.594 10.612 -8.252 1.00 89.19 105 ILE A O 1
ATOM 799 N N . ARG A 1 106 ? -7.744 11.075 -9.422 1.00 87.56 106 ARG A N 1
ATOM 800 C CA . ARG A 1 106 ? -6.822 11.052 -8.275 1.00 87.56 106 ARG A CA 1
ATOM 801 C C . ARG A 1 106 ? -7.340 11.826 -7.060 1.00 87.56 106 ARG A C 1
ATOM 803 O O . ARG A 1 106 ? -7.171 11.364 -5.937 1.00 87.56 106 ARG A O 1
ATOM 810 N N . LYS A 1 107 ? -7.983 12.978 -7.285 1.00 88.88 107 LYS A N 1
ATOM 811 C CA . LYS A 1 107 ? -8.568 13.821 -6.226 1.00 88.88 107 LYS A CA 1
ATOM 812 C C . LYS A 1 107 ? -9.760 13.167 -5.520 1.00 88.88 107 LYS A C 1
ATOM 814 O O . LYS A 1 107 ? -9.941 13.367 -4.327 1.00 88.88 107 LYS A O 1
ATOM 819 N N . HIS A 1 108 ? -10.548 12.380 -6.247 1.00 91.06 108 HIS A N 1
ATOM 820 C CA . HIS A 1 108 ? -11.761 11.726 -5.750 1.00 91.06 108 HIS A CA 1
ATOM 821 C C . HIS A 1 108 ? -11.544 10.251 -5.405 1.00 91.06 108 HIS A C 1
ATOM 823 O O . HIS A 1 108 ? -12.397 9.635 -4.782 1.00 91.06 108 HIS A O 1
ATOM 829 N N . LEU A 1 109 ? -10.392 9.679 -5.760 1.00 89.69 109 LEU A N 1
ATOM 830 C CA . LEU A 1 109 ? -10.062 8.274 -5.540 1.00 89.69 109 LEU A CA 1
ATOM 831 C C . LEU A 1 109 ? -10.27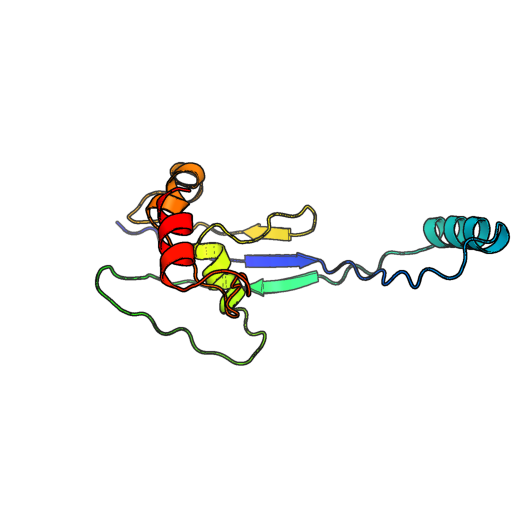6 7.802 -4.087 1.00 89.69 109 LEU A C 1
ATOM 833 O O . LEU A 1 109 ? -10.807 6.704 -3.923 1.00 89.69 109 LEU A O 1
ATOM 837 N N . PRO A 1 110 ? -9.966 8.594 -3.035 1.00 90.25 110 PRO A N 1
ATOM 838 C CA . PRO A 1 110 ? -10.250 8.196 -1.654 1.00 90.25 110 PRO A CA 1
ATOM 839 C C . PRO A 1 110 ? -11.737 7.966 -1.343 1.00 90.25 110 PRO A C 1
ATOM 841 O O . PRO A 1 110 ? -12.039 7.250 -0.397 1.00 90.25 110 PRO A O 1
ATOM 844 N N . GLN A 1 111 ? -12.652 8.536 -2.134 1.00 90.75 111 GLN A N 1
ATOM 845 C CA . GLN A 1 111 ? -14.102 8.348 -1.990 1.00 90.75 111 GLN A CA 1
ATOM 846 C C . GLN A 1 111 ? -14.563 6.990 -2.544 1.00 90.75 111 GLN A C 1
ATOM 848 O O . GLN A 1 111 ? -15.619 6.494 -2.169 1.00 90.75 111 GLN A O 1
ATOM 853 N N . PHE A 1 112 ? -13.771 6.383 -3.433 1.00 89.19 112 PHE A N 1
ATOM 854 C CA . PHE A 1 112 ? -14.101 5.124 -4.106 1.00 89.19 112 PHE A CA 1
ATOM 855 C C . PHE A 1 112 ? -13.247 3.945 -3.632 1.00 89.19 112 PHE A C 1
ATOM 857 O O . PHE A 1 112 ? -13.646 2.793 -3.794 1.00 89.19 112 PHE A O 1
ATOM 864 N N . VAL A 1 113 ? -12.059 4.213 -3.078 1.00 91.81 113 VAL A N 1
ATOM 865 C CA . VAL A 1 113 ? -11.081 3.185 -2.712 1.00 91.81 113 VAL A CA 1
ATOM 866 C C . VAL A 1 113 ? -10.587 3.374 -1.281 1.00 91.81 113 VAL A C 1
ATOM 868 O O . VAL A 1 113 ? -9.880 4.332 -0.952 1.00 91.81 113 VAL A O 1
ATOM 871 N N . SER A 1 114 ? -10.872 2.379 -0.442 1.00 92.38 114 SER A N 1
ATOM 872 C CA . SER A 1 114 ? -10.297 2.259 0.896 1.00 92.38 114 SER A CA 1
ATOM 873 C C . SER A 1 114 ? -9.101 1.304 0.893 1.00 92.38 114 SER A C 1
ATOM 875 O O . SER A 1 114 ? -9.093 0.297 0.187 1.00 92.38 114 SER A O 1
ATOM 877 N N . TYR A 1 115 ? -8.069 1.630 1.672 1.00 93.25 115 TYR A N 1
ATOM 878 C CA . TYR A 1 115 ? -6.881 0.795 1.848 1.00 93.25 115 TYR A CA 1
ATOM 879 C C . TYR A 1 115 ? -6.634 0.573 3.332 1.00 93.25 115 TYR A C 1
ATOM 881 O O . TYR A 1 115 ? -6.397 1.527 4.073 1.00 93.25 115 TYR A O 1
ATOM 889 N N . VAL A 1 116 ? -6.637 -0.694 3.731 1.00 92.75 116 VAL A N 1
ATOM 890 C CA . VAL A 1 116 ? -6.333 -1.121 5.095 1.00 92.75 116 VAL A CA 1
ATOM 891 C C . VAL A 1 116 ? -4.861 -1.520 5.162 1.00 92.75 116 VAL A C 1
ATOM 893 O O . VAL A 1 116 ? -4.351 -2.258 4.315 1.00 92.75 116 VAL A O 1
ATOM 896 N N . THR A 1 117 ? -4.139 -0.981 6.141 1.00 91.69 117 THR A N 1
ATOM 897 C CA . THR A 1 117 ? -2.718 -1.277 6.332 1.00 91.69 117 THR A CA 1
ATOM 898 C C . THR A 1 117 ? -2.507 -2.670 6.915 1.00 91.69 117 THR A C 1
ATOM 900 O O . THR A 1 117 ? -3.357 -3.211 7.600 1.00 91.69 117 THR A O 1
ATOM 903 N N . GLN A 1 118 ? -1.321 -3.244 6.696 1.00 90.38 118 GLN A N 1
ATOM 904 C CA . GLN A 1 118 ? -0.964 -4.551 7.266 1.00 90.38 118 GLN A CA 1
ATOM 905 C C . GLN A 1 118 ? -0.947 -4.562 8.805 1.00 90.38 118 GLN A C 1
ATOM 907 O O . GLN A 1 118 ? -1.086 -5.616 9.414 1.00 90.38 118 GLN A O 1
ATOM 912 N N . ARG A 1 119 ? -0.691 -3.405 9.423 1.00 92.19 119 ARG A N 1
ATOM 913 C CA . ARG A 1 119 ? -0.759 -3.225 10.871 1.00 92.19 119 ARG A CA 1
ATOM 914 C C . ARG A 1 119 ? -1.801 -2.175 11.175 1.00 92.19 119 ARG A C 1
ATOM 916 O O . ARG A 1 119 ? -1.799 -1.126 10.520 1.00 92.19 119 ARG A O 1
ATOM 923 N N . ASP A 1 120 ? -2.593 -2.442 12.192 1.00 89.00 120 ASP A N 1
ATOM 924 C CA . ASP A 1 120 ? -3.554 -1.486 12.698 1.00 89.00 120 ASP A CA 1
ATOM 925 C C . AS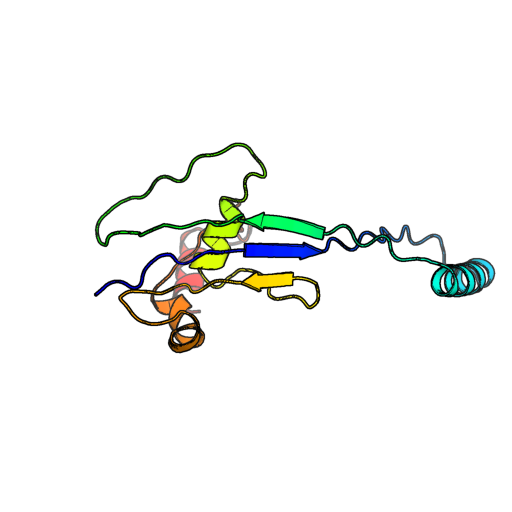P A 1 120 ? -2.858 -0.442 13.568 1.00 89.00 120 ASP A C 1
ATOM 927 O O . ASP A 1 120 ? -1.859 -0.708 14.245 1.00 89.00 120 ASP A O 1
ATOM 931 N N . LYS A 1 121 ? -3.368 0.784 13.501 1.00 86.25 121 LYS A N 1
ATOM 932 C CA . LYS A 1 121 ? -2.915 1.901 14.326 1.00 86.25 121 LYS A CA 1
ATOM 933 C C . LYS A 1 121 ? -4.115 2.398 15.110 1.00 86.25 121 LYS A C 1
ATOM 935 O O . LYS A 1 121 ? -4.965 3.083 14.553 1.00 86.25 121 LYS A O 1
ATOM 940 N N . HIS A 1 122 ? -4.161 2.049 16.387 1.00 87.69 122 HIS A N 1
ATOM 941 C CA . HIS A 1 122 ? -5.206 2.489 17.301 1.00 87.69 122 HIS A CA 1
ATOM 942 C C . HIS A 1 122 ? -4.622 3.416 18.358 1.00 87.69 122 HIS A C 1
ATOM 944 O O . HIS A 1 122 ? -3.476 3.247 18.783 1.00 87.69 122 HIS A O 1
ATOM 950 N N . TYR A 1 123 ? -5.419 4.394 18.779 1.00 89.62 123 TYR A N 1
ATOM 951 C CA . TYR A 1 123 ? -5.086 5.217 19.930 1.00 89.62 123 TYR A CA 1
ATOM 952 C C . TYR A 1 123 ? -5.391 4.418 21.198 1.00 89.62 123 TYR A C 1
ATOM 954 O O . TYR A 1 123 ? -6.545 4.051 21.403 1.00 89.62 123 TYR A O 1
ATOM 962 N N . PRO A 1 124 ? -4.393 4.150 22.058 1.00 91.19 124 PRO A N 1
ATOM 963 C CA . PRO A 1 124 ? -4.578 3.271 23.214 1.00 91.19 124 PRO A CA 1
ATOM 964 C C . PRO A 1 124 ? -5.508 3.860 24.282 1.00 91.19 124 PRO A C 1
ATOM 966 O O . PRO A 1 124 ? -5.938 3.141 25.175 1.00 91.19 124 PRO A O 1
ATOM 969 N N . LEU A 1 125 ? -5.793 5.162 24.206 1.00 95.25 125 LEU A N 1
ATOM 970 C CA . LEU A 1 125 ? -6.627 5.889 25.161 1.00 95.25 125 LEU A CA 1
ATOM 971 C C . LEU A 1 125 ? -8.096 5.990 24.732 1.00 95.25 125 LEU A C 1
ATOM 973 O O . LEU A 1 125 ? -8.900 6.476 25.517 1.00 95.25 125 LEU A O 1
ATOM 977 N N . LEU A 1 126 ? -8.440 5.575 23.509 1.00 94.88 126 LEU A N 1
ATOM 978 C CA . LEU A 1 126 ? -9.813 5.632 23.010 1.00 94.88 126 LEU A CA 1
ATOM 979 C C . LEU A 1 126 ? -10.477 4.263 23.119 1.00 94.88 126 LEU A C 1
ATOM 981 O O . LEU A 1 126 ? -9.906 3.235 22.746 1.00 94.88 126 LEU A O 1
ATOM 985 N N . THR A 1 127 ? -11.726 4.260 23.566 1.00 96.00 127 THR A N 1
ATOM 986 C CA . THR A 1 127 ? -12.619 3.113 23.422 1.00 96.00 127 THR A CA 1
ATOM 987 C C . THR A 1 127 ? -12.976 2.888 21.949 1.00 96.00 127 THR A C 1
ATOM 989 O O . THR A 1 127 ? -12.788 3.748 21.081 1.00 96.00 127 THR A O 1
ATOM 992 N N . VAL A 1 128 ? -13.542 1.716 21.643 1.00 94.44 128 VAL A N 1
ATOM 993 C CA . VAL A 1 128 ? -14.012 1.396 20.283 1.00 94.44 128 VAL A CA 1
ATOM 994 C C . VAL A 1 128 ? -15.061 2.404 19.808 1.00 94.44 128 VAL A C 1
ATOM 996 O O . VAL A 1 128 ? -14.996 2.859 18.668 1.00 94.44 128 VAL A O 1
ATOM 999 N N . LYS A 1 129 ? -15.998 2.783 20.689 1.00 96.00 129 LYS A N 1
ATOM 1000 C CA . LYS A 1 129 ? -17.050 3.756 20.380 1.00 96.00 129 LYS A CA 1
ATOM 1001 C C . LYS A 1 129 ? -16.450 5.114 20.014 1.00 96.00 129 LYS A C 1
ATOM 1003 O O . LYS A 1 129 ? -16.735 5.617 18.934 1.00 96.00 129 LYS A O 1
ATOM 1008 N N . GLU A 1 130 ? -15.567 5.647 20.855 1.00 95.94 130 GLU A N 1
ATOM 1009 C CA . GLU A 1 130 ? -14.912 6.942 20.613 1.00 95.94 130 GLU A CA 1
ATOM 1010 C C . GLU A 1 130 ? -14.064 6.924 19.334 1.00 95.94 130 GLU A C 1
ATOM 1012 O O . GLU A 1 130 ? -14.023 7.903 18.596 1.00 95.94 130 GLU A O 1
ATOM 1017 N N . THR A 1 131 ? -13.419 5.793 19.028 1.00 94.19 131 THR A N 1
ATOM 1018 C CA . THR A 1 131 ? -12.639 5.623 17.791 1.00 94.19 131 THR A CA 1
ATOM 1019 C C . THR A 1 131 ? -13.523 5.713 16.545 1.00 94.19 131 THR A C 1
ATOM 1021 O O . THR A 1 131 ? -13.140 6.355 15.566 1.00 94.19 131 THR A O 1
ATOM 1024 N N . LEU A 1 132 ? -14.701 5.082 16.567 1.00 92.88 132 LEU A N 1
ATOM 1025 C CA . LEU A 1 132 ? -15.654 5.131 15.455 1.00 92.88 132 LEU A CA 1
ATOM 1026 C C . LEU A 1 132 ? -16.304 6.511 15.323 1.00 92.88 132 LEU A C 1
ATOM 1028 O O . LEU A 1 132 ? -16.426 7.014 14.208 1.00 92.88 132 LEU A O 1
ATOM 1032 N N . GLU A 1 133 ? -16.670 7.139 16.443 1.00 94.88 133 GLU A N 1
ATOM 1033 C CA . GLU A 1 133 ? -17.190 8.510 16.461 1.00 94.88 133 GLU A CA 1
ATOM 1034 C C . GLU A 1 133 ? -16.165 9.482 15.861 1.00 94.88 133 GLU A C 1
ATOM 1036 O O . GLU A 1 133 ? -16.499 10.227 14.938 1.00 94.88 133 GLU A O 1
ATOM 1041 N N . PHE A 1 134 ? -14.897 9.394 16.280 1.00 91.06 134 PHE A N 1
ATOM 1042 C CA . PHE A 1 134 ? -13.803 10.191 15.721 1.00 91.06 134 PHE A CA 1
ATOM 1043 C C . PHE A 1 134 ? -13.623 9.967 14.212 1.00 91.06 134 PHE A C 1
ATOM 1045 O O . PHE A 1 134 ? -13.534 10.932 13.456 1.00 91.06 134 PHE A O 1
ATOM 1052 N N . ALA A 1 135 ? -13.607 8.708 13.762 1.00 88.31 135 ALA A N 1
ATOM 1053 C CA . ALA A 1 135 ? -13.440 8.372 12.349 1.00 88.31 135 ALA A CA 1
ATOM 1054 C C . ALA A 1 135 ? -14.611 8.840 11.471 1.00 88.31 135 ALA A C 1
ATOM 1056 O O . ALA A 1 135 ? -14.406 9.095 10.291 1.00 88.31 135 ALA A O 1
ATOM 1057 N N . SER A 1 136 ? -15.824 8.931 12.026 1.00 88.44 136 SER A N 1
ATOM 1058 C CA . SER A 1 136 ? -17.006 9.416 11.300 1.00 88.44 136 SER A CA 1
ATOM 1059 C C . SER A 1 136 ? -17.068 10.940 11.178 1.00 88.44 136 SER A C 1
ATOM 1061 O O . SER A 1 136 ? -17.664 11.453 10.234 1.00 88.44 136 SER A O 1
ATOM 1063 N N . ALA A 1 137 ? -16.477 11.658 12.136 1.00 89.31 137 ALA A N 1
ATOM 1064 C CA . ALA A 1 137 ? -16.496 13.117 12.186 1.00 89.31 137 ALA A CA 1
ATOM 1065 C C . ALA A 1 137 ? -15.417 13.778 11.306 1.00 89.31 137 ALA A C 1
ATOM 1067 O O . ALA A 1 137 ? -15.522 14.971 11.021 1.00 89.31 137 ALA A O 1
ATOM 1068 N N . CYS A 1 138 ? -14.381 13.025 10.921 1.00 69.38 138 CYS A N 1
ATOM 1069 C CA . CYS A 1 138 ? -13.235 13.471 10.119 1.00 69.38 138 CYS A CA 1
ATOM 1070 C C . CYS A 1 138 ? -13.371 13.068 8.647 1.00 69.38 138 CYS A C 1
ATOM 1072 O O . CYS A 1 138 ? -12.913 13.857 7.789 1.00 69.38 138 CYS A O 1
#

Sequence (138 aa):
MVPPNTVLKVFMVKDKTDIKVELPTLINVVKTGFREMRSSTHVVKKQILKDVSCVFKPGTITLVLGQPGSGKSSLMKLLSGRFPVEKNITMEGDVTYNGTSAGNIRKHLPQFVSYVTQRDKHYPLLTVKETLEFASAC

InterPro domains:
  IPR003439 ABC transporter-like, ATP-binding domain [PF00005] (49-131)
  IPR027417 P-loop containing nucleoside triphosphate hydrolase [G3DSA:3.40.50.300] (31-138)
  IPR027417 P-loop containing nucleoside triphosphate hydrolase [SSF52540] (9-134)

Radius of gyration: 21.16 Å; chains: 1; bounding box: 55×35×50 Å